Protein 8QFZ (pdb70)

Nearest PDB structures (foldseek):
  8qfz-assembly1_A  TM=1.009E+00  e=1.715E-20  Homo sapiens
  5j12-assembly1_A  TM=9.591E-01  e=1.728E-16  Homo sapiens
  5j11-assembly1_A  TM=9.526E-01  e=2.322E-16  Homo sapiens
  5j13-assembly1_A  TM=9.367E-01  e=4.192E-16  Homo sapiens
  4nn6-assembly1_A  TM=8.989E-01  e=1.565E-06  Mus musculus

Foldseek 3Di:
DDFQPQFPLVQLLVLCVVPLVVQLVVVLVPPDLVVEDDADEADEQRRLVVVLCCLQAPQDPACGHNCPRPSNVSNLVSCVVGRPPSVVVPPPNHRCVSVSSSNNSNSSCVNNDDD/DDDDPPHDPPVD

B-factor: mean 25.09, std 9.14, range [13.43, 71.86]

GO terms:
  GO:0005125 cytokine activity (F, IDA)
  GO:0005576 extracellular region (C, IDA)
  GO:0019221 cytokine-mediated signaling pathway (P, IDA)
  GO:0005576 extracellular region (C, TAS)
  GO:0007259 cell surface receptor signaling pathway via JAK-STAT (P, IDA)
  GO:0001961 positive regulation of cytokine-mediated signaling pathway (P, IDA)
  GO:0038111 interleukin-7-mediated signaling pathway (P, IDA)
  GO:0043066 negative regulation of apoptotic process (P, IDA)
  GO:1904894 positive regulation of receptor signaling pathway via STAT (P, IDA)
  GO:0032722 positive regulation of chemokine production (P, IDA)
  GO:0008284 positive regulation of cell population proliferation (P, IDA)
  GO:0005125 cytokine activity (F, IMP)
  GO:0005139 interleukin-7 receptor binding (F, IMP)
  GO:0005576 extracellular region (C, IMP)
  GO:0032733 positive regulation of interleukin-10 production (P, IMP)
  GO:0032736 positive regulation of interleukin-13 production (P, IMP)
  GO:0032754 positive regulation of interleukin-5 production (P, IMP)
  GO:0032755 positive regulation of interleukin-6 production (P, IMP)
  GO:0033005 positive regulation of mast cell activation (P, IMP)
  GO:0050729 positive regulation of inflammatory response (P, IMP)

Solvent-accessible surface area: 7390 Å² total; per-residue (Å²): 158,45,82,4,77,110,11,62,29,102,106,0,49,51,5,14,109,87,15,0,24,117,25,0,111,101,52,9,90,70,50,154,70,115,67,41,149,103,108,48,95,15,80,72,60,31,64,0,0,63,45,0,32,40,22,2,32,72,102,59,104,7,1,49,69,4,26,158,66,83,4,0,34,10,1,26,5,1,0,29,89,52,1,86,33,1,34,119,67,46,122,186,109,107,121,90,8,65,34,12,0,11,22,0,29,24,1,2,157,55,3,18,136,107,178,163,128,108,17,138,54,20,76,133,42,59,141

Structure (mmCIF, N/CA/C/O backbone):
data_8QFZ
#
_entry.id   8QFZ
#
_cell.length_a   45.920
_cell.length_b   52.349
_cell.length_c   65.829
_cell.angle_alpha   90.00
_cell.angle_beta   90.00
_cell.angle_gamma   90.00
#
_symmetry.space_group_name_H-M   'P 21 21 21'
#
loop_
_entity.id
_entity.type
_entity.pdbx_description
1 polymer 'Thymic stromal lymphopoietin'
2 polymer CYS-HIS-TRP-LEU-GLU-ASN-CYS-TRP-ARG-GLY-PHE-CYS
3 non-polymer 1-[3,5-bis(3-bromanylpropanoyl)-1,3,5-triazinan-1-yl]-3-bromanyl-propan-1-one
4 water water
#
loop_
_atom_site.group_PDB
_atom_site.id
_atom_site.type_symbol
_atom_site.label_atom_id
_atom_site.label_alt_id
_atom_site.label_comp_id
_atom_site.label_asym_id
_atom_site.label_entity_id
_atom_site.label_seq_id
_atom_site.pdbx_PDB_ins_code
_atom_site.Cartn_x
_atom_site.Cartn_y
_atom_site.Cartn_z
_atom_site.occupancy
_atom_site.B_iso_or_equiv
_atom_site.auth_seq_id
_atom_site.auth_comp_id
_atom_site.auth_asym_id
_atom_site.auth_atom_id
_atom_site.pdbx_PDB_model_num
ATOM 1 N N . MET A 1 1 ? -2.569 -2.248 7.916 1.00 65.11 28 MET A N 1
ATOM 2 C CA . MET A 1 1 ? -2.430 -2.830 6.549 1.00 58.07 28 MET A CA 1
ATOM 3 C C . MET A 1 1 ? -3.621 -2.442 5.632 1.00 57.81 28 MET A C 1
ATOM 4 O O . MET A 1 1 ? -3.735 -1.264 5.182 1.00 51.24 28 MET A O 1
ATOM 6 N N . TYR A 1 2 ? -4.540 -3.386 5.394 1.00 40.60 29 TYR A N 1
ATOM 7 C CA . TYR A 1 2 ? -5.478 -3.277 4.266 1.00 32.59 29 TYR A CA 1
ATOM 8 C C . TYR A 1 2 ? -6.367 -2.090 4.383 1.00 35.16 29 TYR A C 1
ATOM 9 O O . TYR A 1 2 ? -7.012 -1.866 5.397 1.00 35.26 29 TYR A O 1
ATOM 18 N N . ASP A 1 3 ? -6.508 -1.529 3.219 1.00 39.16 30 ASP A N 1
ATOM 19 C CA . ASP A 1 3 ? -7.102 -0.347 2.957 1.00 47.11 30 ASP A CA 1
ATOM 20 C C . ASP A 1 3 ? -8.395 -0.733 2.181 1.00 43.00 30 ASP A C 1
ATOM 21 O O . ASP A 1 3 ? -8.408 -1.231 1.028 1.00 48.96 30 ASP A O 1
ATOM 26 N N . PHE A 1 4 ? -9.452 -0.458 2.896 1.00 23.18 31 PHE A N 1
ATOM 27 C CA . PHE A 1 4 ? -10.848 -0.674 2.512 1.00 20.36 31 PHE A CA 1
ATOM 28 C C . PHE A 1 4 ? -11.419 0.385 1.616 1.00 24.17 31 PHE A C 1
ATOM 29 O O . PHE A 1 4 ? -12.611 0.361 1.280 1.00 23.78 31 PHE A O 1
ATOM 37 N N . THR A 1 5 ? -10.581 1.189 0.990 1.00 22.20 32 THR A N 1
ATOM 38 C CA . THR A 1 5 ? -11.110 2.275 0.183 1.00 22.16 32 THR A CA 1
ATOM 39 C C . THR A 1 5 ? -11.634 1.857 -1.150 1.00 22.09 32 THR A C 1
ATOM 40 O O . THR A 1 5 ? -12.395 2.595 -1.759 1.00 24.22 32 THR A O 1
ATOM 44 N N . ASN A 1 6 ? -11.305 0.633 -1.594 1.00 22.12 33 ASN A N 1
ATOM 45 C CA . ASN A 1 6 ? -11.833 0.141 -2.903 1.00 23.50 33 ASN A CA 1
ATOM 46 C C . ASN A 1 6 ? -13.002 -0.843 -2.822 1.00 21.35 33 ASN A C 1
ATO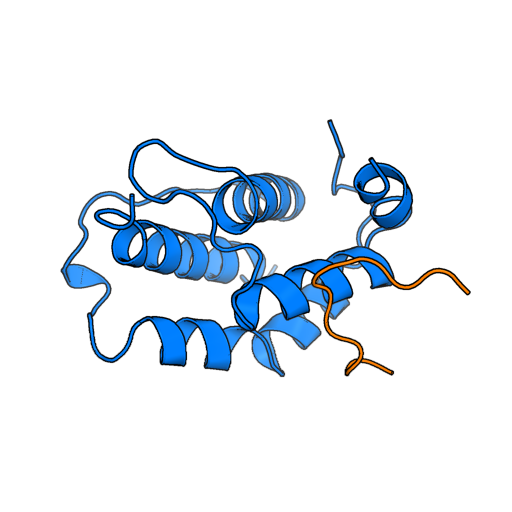M 47 O O . ASN A 1 6 ? -13.366 -1.436 -3.838 1.00 22.89 33 ASN A O 1
ATOM 52 N N . CYS A 1 7 ? -13.593 -1.015 -1.641 1.00 20.74 34 CYS A N 1
ATOM 53 C CA . CYS A 1 7 ? -14.654 -1.970 -1.488 1.00 20.25 34 CYS A CA 1
ATOM 54 C C . CYS A 1 7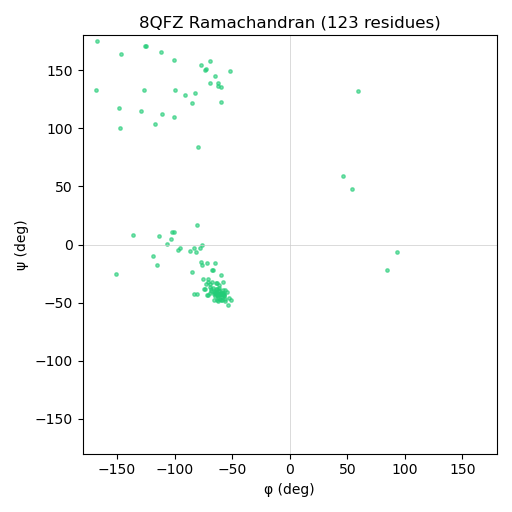 ? -15.975 -1.477 -2.049 1.00 19.29 34 CYS A C 1
ATOM 55 O O . CYS A 1 7 ? -16.201 -0.271 -2.197 1.00 21.35 34 CYS A O 1
ATOM 58 N N . ASP A 1 8 ? -16.814 -2.446 -2.422 1.00 18.88 35 ASP A N 1
ATOM 59 C CA . ASP A 1 8 ? -18.201 -2.235 -2.867 1.00 21.67 35 ASP A CA 1
ATOM 60 C C . ASP A 1 8 ? -19.084 -2.039 -1.61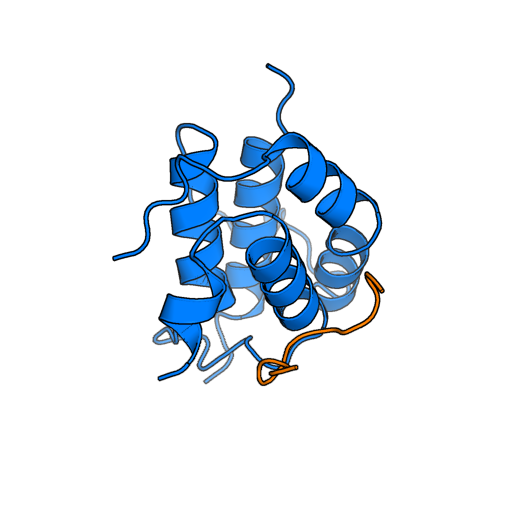1 1.00 19.52 35 ASP A C 1
ATOM 61 O O . ASP A 1 8 ? -19.682 -2.967 -1.073 1.00 18.31 35 ASP A O 1
ATOM 66 N N . PHE A 1 9 ? -19.109 -0.802 -1.118 1.00 19.54 36 PHE A N 1
ATOM 67 C CA . PHE A 1 9 ? -19.730 -0.524 0.179 1.00 20.79 36 PHE A CA 1
ATOM 68 C C . PHE A 1 9 ? -21.249 -0.879 0.177 1.00 19.67 36 PHE A C 1
ATOM 69 O O . PHE A 1 9 ? -21.745 -1.364 1.194 1.00 20.57 36 PHE A O 1
ATOM 77 N N . GLU A 1 10 ? -21.940 -0.602 -0.903 1.00 19.45 37 GLU A N 1
ATOM 78 C CA . GLU A 1 10 ? -23.351 -0.893 -0.969 1.00 21.11 37 GLU A CA 1
ATOM 79 C C . GLU A 1 10 ? -23.682 -2.363 -0.864 1.00 18.83 37 GLU A C 1
ATOM 80 O O . GLU A 1 10 ? -24.665 -2.717 -0.227 1.00 19.22 37 GLU A O 1
ATOM 86 N N . LYS A 1 11 ? -22.852 -3.216 -1.493 1.00 18.25 38 LYS A N 1
ATOM 87 C CA . LYS A 1 11 ? -23.018 -4.653 -1.401 1.00 17.58 38 LYS A CA 1
ATOM 88 C C . LYS A 1 11 ? -22.724 -5.156 -0.042 1.00 16.14 38 LYS A C 1
ATOM 89 O O . LYS A 1 11 ? -23.428 -6.020 0.444 1.00 16.61 38 LYS A O 1
ATOM 95 N N . ILE A 1 12 ? -21.670 -4.603 0.614 1.00 16.88 39 ILE A N 1
ATOM 96 C CA . ILE A 1 12 ? -21.355 -5.017 1.966 1.00 16.12 39 ILE A CA 1
ATOM 97 C C . ILE A 1 12 ? -22.534 -4.614 2.907 1.00 15.15 39 ILE A C 1
ATOM 98 O O . ILE A 1 12 ? -22.912 -5.394 3.768 1.00 16.40 39 ILE A O 1
ATOM 103 N N . LYS A 1 13 ? -23.082 -3.424 2.753 1.00 15.49 40 LYS A N 1
ATOM 104 C CA . LYS A 1 13 ? -24.289 -3.036 3.533 1.00 17.56 40 LYS A CA 1
ATOM 105 C C . LYS A 1 13 ? -25.463 -3.993 3.285 1.00 16.47 40 LYS A C 1
ATOM 106 O O . LYS A 1 13 ? -26.076 -4.436 4.263 1.00 16.91 40 LYS A O 1
ATOM 112 N N . ALA A 1 14 ? -25.745 -4.361 2.044 1.00 18.07 41 ALA A N 1
ATOM 113 C CA . ALA A 1 14 ? -26.793 -5.321 1.743 1.00 16.87 41 ALA A CA 1
ATOM 114 C C . ALA A 1 14 ? -26.490 -6.641 2.398 1.00 17.39 41 ALA A C 1
ATOM 115 O O . ALA A 1 14 ? -27.374 -7.259 2.942 1.00 18.70 41 ALA A O 1
ATOM 117 N N . ALA A 1 15 ? -25.205 -7.107 2.349 1.00 15.54 42 ALA A N 1
ATOM 118 C CA . ALA A 1 15 ? -24.871 -8.359 3.026 1.00 18.05 42 ALA A CA 1
ATOM 119 C C . ALA A 1 15 ? -25.108 -8.265 4.543 1.00 16.78 42 ALA A C 1
ATOM 120 O O . ALA A 1 15 ? -25.661 -9.230 5.166 1.00 18.12 42 ALA A O 1
ATOM 122 N N . TYR A 1 16 ? -24.736 -7.145 5.211 1.00 16.36 43 TYR A N 1
ATOM 123 C CA . TYR A 1 16 ? -24.905 -6.972 6.621 1.00 16.62 43 TYR A CA 1
ATOM 124 C C . TYR A 1 16 ? -26.373 -7.016 7.007 1.00 16.72 43 TYR A C 1
ATOM 125 O O . TYR A 1 16 ? -26.825 -7.813 7.841 1.00 17.21 43 TYR A O 1
ATOM 134 N N . LEU A 1 17 ? -27.164 -6.262 6.270 1.00 15.50 44 LEU A N 1
ATOM 135 C CA . LEU A 1 17 ? -28.587 -6.226 6.621 1.00 16.44 44 LEU A CA 1
ATOM 136 C C . LEU A 1 17 ? -29.296 -7.517 6.290 1.00 19.54 44 LEU A C 1
ATOM 137 O O . LEU A 1 17 ? -30.212 -7.908 7.054 1.00 21.87 44 LEU A O 1
ATOM 142 N N . SER A 1 18 ? -28.838 -8.215 5.267 1.00 19.43 45 SER A N 1
ATOM 143 C CA . SER A 1 18 ? -29.468 -9.476 4.871 1.00 19.52 45 SER A CA 1
ATOM 144 C C . SER A 1 18 ? -29.209 -10.620 5.792 1.00 19.59 45 SER A C 1
ATOM 145 O O . SER A 1 18 ? -30.100 -11.467 5.959 1.00 21.57 45 SER A O 1
ATOM 148 N N . THR A 1 19 ? -28.030 -10.655 6.380 1.00 17.26 46 THR A N 1
ATOM 149 C CA . THR A 1 19 ? -27.621 -11.867 7.057 1.00 18.64 46 THR A CA 1
ATOM 150 C C . THR A 1 19 ? -26.674 -11.709 8.233 1.00 19.25 46 THR A C 1
ATOM 151 O O . THR A 1 19 ? -26.627 -12.622 9.041 1.00 20.64 46 THR A O 1
ATOM 155 N N . ILE A 1 20 ? -25.872 -10.648 8.295 1.00 18.33 47 ILE A N 1
ATOM 156 C CA . ILE A 1 20 ? -24.887 -10.522 9.375 1.00 17.47 47 ILE A CA 1
ATOM 157 C C . ILE A 1 20 ? -25.514 -9.945 10.619 1.00 17.56 47 ILE A C 1
ATOM 158 O O . ILE A 1 20 ? -25.274 -10.435 11.728 1.00 18.47 47 ILE A O 1
ATOM 163 N N . SER A 1 21 ? -26.335 -8.941 10.442 1.00 16.67 48 SER A N 1
ATOM 164 C CA . SER A 1 21 ? -26.999 -8.212 11.530 1.00 16.58 48 SER A CA 1
ATOM 165 C C . SER A 1 21 ? -27.705 -9.110 12.526 1.00 17.86 48 SER A C 1
ATOM 166 O O . SER A 1 21 ? -27.539 -9.038 13.740 1.00 18.84 48 SER A O 1
ATOM 169 N N . LYS A 1 22 ? -28.479 -10.043 11.948 1.00 17.84 49 LYS A N 1
ATOM 170 C CA . LYS A 1 22 ? -29.276 -10.959 12.796 1.00 19.90 49 LYS A CA 1
ATOM 171 C C . LYS A 1 22 ? -28.379 -11.829 13.635 1.00 20.98 49 LYS A C 1
ATOM 172 O O . LYS A 1 22 ? -28.700 -12.109 14.787 1.00 20.04 49 LYS A O 1
ATOM 178 N N . ASP A 1 23 ? -27.198 -12.192 13.112 1.00 19.17 50 ASP A N 1
ATOM 179 C CA . ASP A 1 23 ? -26.238 -12.935 13.899 1.00 19.49 50 ASP A CA 1
ATOM 180 C C . ASP A 1 23 ? -25.553 -12.191 15.014 1.00 18.56 50 ASP A C 1
ATOM 181 O O . ASP A 1 23 ? -25.290 -12.808 16.078 1.00 19.08 50 ASP A O 1
ATOM 186 N N . LEU A 1 24 ? -25.330 -10.883 14.843 1.00 17.27 51 LEU A N 1
ATOM 187 C CA . LEU A 1 24 ? -24.787 -10.101 15.980 1.00 18.55 51 LEU A CA 1
ATOM 188 C C . LEU A 1 24 ? -25.859 -9.999 17.028 1.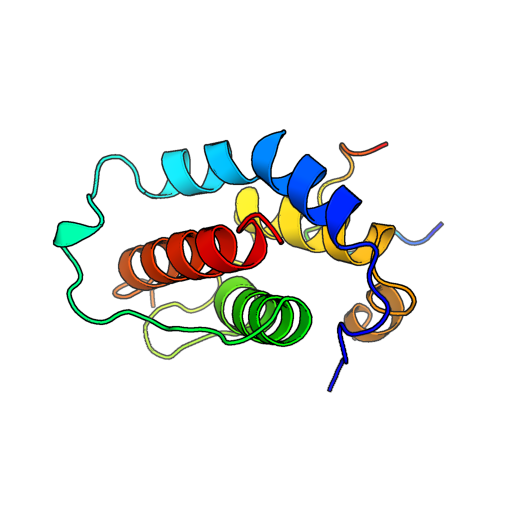00 18.36 51 LEU A C 1
ATOM 189 O O . LEU A 1 24 ? -25.565 -10.114 18.217 1.00 19.20 51 LEU A O 1
ATOM 194 N N . ILE A 1 25 ? -27.100 -9.764 16.620 1.00 18.13 52 ILE A N 1
ATOM 195 C CA . ILE A 1 25 ? -28.210 -9.639 17.557 1.00 18.39 52 ILE A CA 1
ATOM 196 C C . ILE A 1 25 ? -28.333 -10.969 18.326 1.00 20.24 52 ILE A C 1
ATOM 197 O O . ILE A 1 25 ? -28.494 -10.950 19.583 1.00 19.48 52 ILE A O 1
ATOM 202 N N . THR A 1 26 ? -28.295 -12.098 17.602 1.00 19.05 53 THR A N 1
ATOM 203 C CA . THR A 1 26 ? -28.360 -13.412 18.290 1.00 21.38 53 THR A CA 1
ATOM 204 C C . THR A 1 26 ? -27.236 -13.569 19.320 1.00 22.54 53 THR A C 1
ATOM 205 O O . THR A 1 26 ? -27.482 -14.011 20.477 1.00 21.10 53 THR A O 1
ATOM 209 N N . TYR A 1 27 ? -26.013 -13.191 18.942 1.00 18.96 54 TYR A N 1
ATOM 210 C CA . TYR A 1 27 ? -24.864 -13.323 19.817 1.00 17.88 54 TYR A CA 1
ATOM 211 C C . TYR A 1 27 ? -25.110 -12.549 21.111 1.00 19.36 54 TYR A C 1
ATOM 212 O O . TYR A 1 27 ? -24.750 -13.014 22.171 1.00 19.57 54 TYR A O 1
ATOM 221 N N . MET A 1 28 ? -25.680 -11.361 20.992 1.00 19.04 55 MET A N 1
ATOM 222 C CA . MET A 1 28 ? -25.910 -10.485 22.156 1.00 21.25 55 MET A CA 1
ATOM 223 C C . MET A 1 28 ? -26.916 -11.043 23.139 1.00 26.44 55 MET A C 1
ATOM 224 O O . MET A 1 28 ? -26.802 -10.725 24.303 1.00 27.18 55 MET A O 1
ATOM 229 N N . SER A 1 29 ? -27.789 -11.952 22.701 1.00 23.73 56 SER A N 1
ATOM 230 C CA . SER A 1 29 ? -28.508 -12.862 23.646 1.00 32.33 56 SER A CA 1
ATOM 231 C C . SER A 1 29 ? -29.188 -12.056 24.669 1.00 31.58 56 SER A C 1
ATOM 232 O O . SER A 1 29 ? -29.005 -12.334 25.813 1.00 36.24 56 SER A O 1
ATOM 235 N N . GLY A 1 30 ? -29.907 -11.025 24.255 1.00 32.44 57 GLY A N 1
ATOM 236 C CA . GLY A 1 30 ? -30.688 -10.232 25.199 1.00 35.92 57 GLY A CA 1
ATOM 237 C C . GLY A 1 30 ? -29.974 -9.107 25.955 1.00 39.61 57 GLY A C 1
ATOM 238 O O . GLY A 1 30 ? -30.643 -8.188 26.456 1.00 43.15 57 GLY A O 1
ATOM 239 N N . THR A 1 31 ? -28.642 -9.170 26.073 1.00 28.13 58 THR A N 1
ATOM 240 C CA . THR A 1 31 ? -27.859 -8.054 26.678 1.00 26.10 58 THR A CA 1
ATOM 241 C C . THR A 1 31 ? -28.140 -6.839 25.829 1.00 27.84 58 THR A C 1
ATOM 242 O O . THR A 1 31 ? -28.082 -6.858 24.595 1.00 26.29 58 THR A O 1
ATOM 246 N N . LYS A 1 32 ? -28.380 -5.717 26.490 1.00 28.28 59 LYS A N 1
ATOM 247 C CA . LYS A 1 32 ? -28.708 -4.476 25.747 1.00 31.58 59 LYS A CA 1
ATOM 248 C C . LYS A 1 32 ? -27.521 -3.521 25.617 1.00 27.66 59 LYS A C 1
ATOM 249 O O . LYS A 1 32 ? -26.580 -3.601 26.370 1.00 26.08 59 LYS A O 1
ATOM 255 N N . SER A 1 33 ? -27.581 -2.639 24.658 1.00 27.35 60 SER A N 1
ATOM 256 C CA . SER A 1 33 ? -26.468 -1.739 24.358 1.00 27.97 60 SER A CA 1
ATOM 257 C C . SER A 1 33 ? -26.231 -0.735 25.492 1.00 27.44 60 SER A C 1
ATOM 258 O O . SER A 1 33 ? -25.108 -0.252 25.675 1.00 26.66 60 SER A O 1
ATOM 261 N N . THR A 1 34 ? -27.263 -0.507 26.298 1.00 28.25 61 THR A N 1
ATOM 262 C CA . THR A 1 34 ? -27.100 0.352 27.445 1.00 26.08 61 THR A CA 1
ATOM 263 C C . THR A 1 34 ? -26.375 -0.268 28.616 1.00 31.15 61 THR A C 1
ATOM 264 O O . THR A 1 34 ? -26.191 0.406 29.633 1.00 30.66 61 THR A O 1
ATOM 268 N N . GLU A 1 35 ? -25.958 -1.517 28.526 1.00 25.77 62 GLU A N 1
ATOM 269 C CA . GLU A 1 35 ? -25.033 -2.057 29.489 1.00 27.87 62 GLU A CA 1
ATOM 270 C C . GLU A 1 35 ? -23.668 -1.472 29.302 1.00 28.18 62 GLU A C 1
ATOM 271 O O . GLU A 1 35 ? -22.833 -1.667 30.167 1.00 29.72 62 GLU A O 1
ATOM 273 N N . PHE A 1 36 ? -23.374 -0.832 28.158 1.00 26.43 63 PHE A N 1
ATOM 274 C CA . PHE A 1 36 ? -21.983 -0.443 27.871 1.00 23.52 63 PHE A CA 1
ATOM 275 C C . PHE A 1 36 ? -21.910 1.022 27.481 1.00 26.86 63 PHE A C 1
ATOM 276 O O . PHE A 1 36 ? -22.374 1.405 26.399 1.00 28.54 63 PHE A O 1
ATOM 284 N N . ASN A 1 37 ? -21.251 1.806 28.322 1.00 24.97 64 ASN A N 1
ATOM 285 C CA . ASN A 1 37 ? -21.264 3.246 28.093 1.00 22.98 64 ASN A CA 1
ATOM 286 C C . ASN A 1 37 ? -20.197 3.703 27.103 1.00 26.52 64 ASN A C 1
ATOM 287 O O . ASN A 1 37 ? -20.341 4.757 26.480 1.00 24.94 64 ASN A O 1
ATOM 292 N N . ASN A 1 38 ? -19.132 2.920 26.944 1.00 25.18 65 ASN A N 1
ATOM 293 C CA . ASN A 1 38 ? -18.015 3.299 26.124 1.00 28.92 65 ASN A CA 1
ATOM 294 C C . ASN A 1 38 ? -18.317 2.768 24.732 1.00 29.99 65 ASN A C 1
ATOM 295 O O . ASN A 1 38 ? -18.602 1.568 24.559 1.00 43.40 65 ASN A O 1
ATOM 300 N N . THR A 1 39 ? -18.212 3.626 23.758 1.00 35.46 66 THR A N 1
ATOM 301 C CA . THR A 1 39 ? -18.496 3.238 22.377 1.00 39.39 66 THR A CA 1
ATOM 302 C C . THR A 1 39 ? -17.278 3.599 21.513 1.00 36.63 66 THR A C 1
ATOM 303 O O . THR A 1 39 ? -16.288 4.189 21.965 1.00 33.66 66 THR A O 1
ATOM 307 N N . VAL A 1 40 ? -17.301 3.141 20.284 1.00 33.36 67 VAL A N 1
ATOM 308 C CA . VAL A 1 40 ? -16.145 3.313 19.377 1.00 33.00 67 VAL A CA 1
ATOM 309 C C . VAL A 1 40 ? -16.775 3.965 18.177 1.00 34.82 67 VAL A C 1
ATOM 310 O O . VAL A 1 40 ? -17.761 3.473 17.659 1.00 38.16 67 VAL A O 1
ATOM 314 N N . SER A 1 41 ? -16.163 5.015 17.689 1.00 29.19 68 SER A N 1
ATOM 315 C CA . SER A 1 41 ? -16.825 5.779 16.674 1.00 32.16 68 SER A CA 1
ATOM 316 C C . SER A 1 41 ? -15.999 5.557 15.408 1.00 27.37 68 SER A C 1
ATOM 317 O O . SER A 1 41 ? -14.878 4.997 15.425 1.00 28.36 68 SER A O 1
ATOM 320 N N . CYS A 1 42 ? -16.572 5.925 14.278 1.00 26.25 69 CYS A N 1
ATOM 321 C CA . CYS A 1 42 ? -15.866 5.960 13.041 1.00 23.79 69 CYS A CA 1
ATOM 322 C C . CYS A 1 42 ? -16.385 7.110 12.145 1.00 21.95 69 CYS A C 1
ATOM 323 O O . CYS A 1 42 ? -17.482 7.609 12.344 1.00 24.63 69 CYS A O 1
ATOM 326 N N . SER A 1 43 ? -15.597 7.430 11.140 1.00 26.14 70 SER A N 1
ATOM 327 C CA . SER A 1 43 ? -15.691 8.687 10.416 1.00 26.01 70 SER A CA 1
ATOM 328 C C . SER A 1 43 ? -16.080 8.637 8.985 1.00 26.65 70 SER A C 1
ATOM 329 O O . SER A 1 43 ? -16.478 9.666 8.458 1.00 25.78 70 SER A O 1
ATOM 332 N N . ASN A 1 44 ? -15.994 7.499 8.309 1.00 21.44 71 ASN A N 1
ATOM 333 C CA . ASN A 1 44 ? -16.392 7.372 6.936 1.00 20.45 71 ASN A CA 1
ATOM 334 C C . ASN A 1 44 ? -16.434 5.830 6.669 1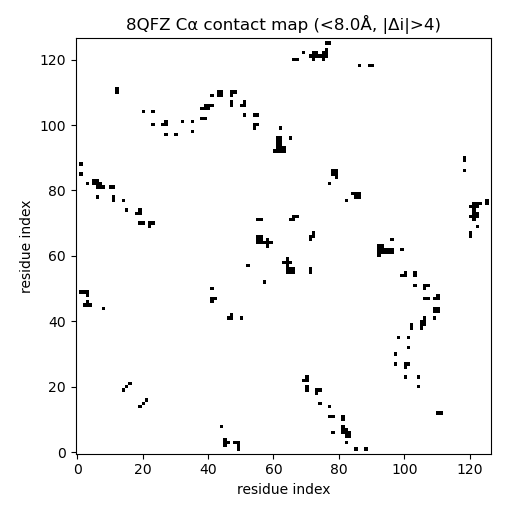.00 19.59 71 ASN A C 1
ATOM 335 O O . ASN A 1 44 ? -16.034 5.051 7.570 1.00 21.61 71 ASN A O 1
ATOM 340 N N . ARG A 1 45 ? -16.870 5.433 5.505 1.00 20.99 72 ARG A N 1
ATOM 341 C CA . ARG A 1 45 ? -17.102 3.985 5.251 1.00 19.34 72 ARG A CA 1
ATOM 342 C C . ARG A 1 45 ? -15.824 3.185 5.335 1.00 18.84 72 ARG A C 1
ATOM 343 O O . ARG A 1 45 ? -15.803 2.169 6.067 1.00 18.82 72 ARG A O 1
ATOM 351 N N . PRO A 1 46 ? -14.727 3.600 4.708 1.00 19.73 73 PRO A N 1
ATOM 352 C CA . PRO A 1 46 ? -13.532 2.764 4.890 1.00 20.68 73 PRO A CA 1
ATOM 353 C C . PRO A 1 46 ? -12.945 2.743 6.245 1.00 20.78 73 PRO A C 1
ATOM 354 O O . PRO A 1 46 ? -12.444 1.716 6.662 1.00 20.42 73 PRO A O 1
ATOM 358 N N . HIS A 1 47 ? -13.035 3.858 6.992 1.00 19.52 74 HIS A N 1
ATOM 359 C CA . HIS A 1 47 ? -12.566 3.872 8.331 1.00 20.83 74 HIS A CA 1
ATOM 360 C C . HIS A 1 47 ? -13.412 2.932 9.191 1.00 19.05 74 HIS A C 1
ATOM 361 O O . HIS A 1 47 ? -12.915 2.172 10.031 1.00 19.27 74 HIS A O 1
ATOM 368 N N . CYS A 1 48 ? -14.720 2.965 8.986 1.00 18.42 75 CYS A N 1
ATOM 369 C CA . CYS A 1 48 ? -15.606 2.003 9.680 1.00 18.54 75 CYS A CA 1
ATOM 370 C C . CYS A 1 48 ? -15.205 0.539 9.410 1.00 17.07 75 CYS A C 1
ATOM 371 O O . CYS A 1 48 ? -15.128 -0.237 10.349 1.00 17.97 75 CYS A O 1
ATOM 374 N N . LEU A 1 49 ? -14.961 0.183 8.156 1.00 17.36 76 LEU A N 1
ATOM 375 C CA . LEU A 1 49 ? -14.477 -1.167 7.861 1.00 16.10 76 LEU A CA 1
ATOM 376 C C . LEU A 1 49 ? -13.182 -1.499 8.522 1.00 16.46 76 LEU A C 1
ATOM 377 O O . LEU A 1 49 ? -13.020 -2.592 8.992 1.00 17.15 76 LEU A O 1
ATOM 382 N N . THR A 1 50 ? -12.198 -0.569 8.555 1.00 17.23 77 THR A N 1
ATOM 383 C CA . THR A 1 50 ? -11.000 -0.780 9.275 1.00 18.22 77 THR A CA 1
ATOM 384 C C . THR A 1 50 ? -11.230 -1.166 10.740 1.00 18.07 77 THR A C 1
ATOM 385 O O . THR A 1 50 ? -10.629 -2.128 11.253 1.00 20.88 77 THR A O 1
ATOM 389 N N . GLU A 1 51 ? -12.127 -0.448 11.400 1.00 18.64 78 GLU A N 1
ATOM 390 C CA . GLU A 1 51 ? -12.423 -0.716 12.802 1.00 17.76 78 GLU A CA 1
ATOM 391 C C . GLU A 1 51 ? -13.243 -1.998 12.984 1.00 16.92 78 GLU A C 1
ATOM 392 O O . GLU A 1 51 ? -13.031 -2.731 13.968 1.00 19.41 78 GLU A O 1
ATOM 398 N N . ILE A 1 52 ? -14.199 -2.235 12.057 1.00 16.39 79 ILE A N 1
ATOM 399 C CA . ILE A 1 52 ? -14.916 -3.513 12.005 1.00 17.05 79 ILE A CA 1
ATOM 400 C C . ILE A 1 52 ? -13.977 -4.702 11.859 1.00 16.46 79 ILE A C 1
ATOM 401 O O . ILE A 1 52 ? -14.052 -5.718 12.620 1.00 18.12 79 ILE A O 1
ATOM 406 N N . GLN A 1 53 ? -13.027 -4.626 10.914 1.00 17.74 80 GLN A N 1
ATOM 407 C CA . GLN A 1 53 ? -11.990 -5.638 10.783 1.00 18.35 80 GLN A CA 1
ATOM 408 C C . GLN A 1 53 ? -11.229 -5.896 12.068 1.00 21.43 80 GLN A C 1
ATOM 409 O O . GLN A 1 53 ? -11.040 -7.023 12.482 1.00 20.27 80 GLN A O 1
ATOM 415 N N . SER A 1 54 ? -10.727 -4.802 12.652 1.00 19.29 81 SER A N 1
ATOM 416 C CA . SER A 1 54 ? -9.978 -4.930 13.886 1.00 22.70 81 SER A CA 1
ATOM 417 C C . SER A 1 54 ? -10.800 -5.569 15.045 1.00 23.86 81 SER A C 1
ATOM 418 O O . SER A 1 54 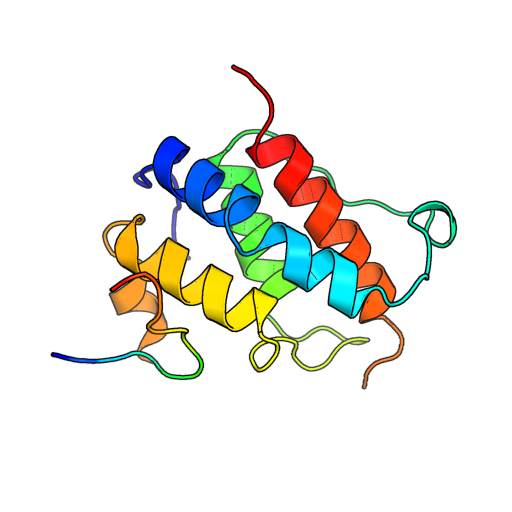? -10.320 -6.536 15.663 1.00 24.23 81 SER A O 1
ATOM 421 N N . LEU A 1 55 ? -12.032 -5.141 15.314 1.00 22.44 82 LEU A N 1
ATOM 422 C CA . LEU A 1 55 ? -12.846 -5.671 16.453 1.00 25.17 82 LEU A CA 1
ATOM 423 C C . LEU A 1 55 ? -13.407 -7.050 16.191 1.00 24.66 82 LEU A C 1
ATOM 424 O O . LEU A 1 55 ? -13.645 -7.848 17.106 1.00 25.07 82 LEU A O 1
ATOM 429 N N . THR A 1 56 ? -13.667 -7.362 14.912 1.00 19.59 83 THR A N 1
ATOM 430 C CA . THR A 1 56 ? -14.159 -8.699 14.589 1.00 20.04 83 THR A CA 1
ATOM 431 C C . THR A 1 56 ? -13.047 -9.777 14.737 1.00 24.03 83 THR A C 1
ATOM 432 O O . THR A 1 56 ? -13.344 -10.883 15.207 1.00 23.82 83 THR A O 1
ATOM 436 N N . PHE A 1 57 ? -11.851 -9.475 14.257 1.00 20.74 84 PHE A N 1
ATOM 437 C CA . PHE A 1 57 ? -10.853 -10.527 13.939 1.00 21.92 84 PHE A CA 1
ATOM 438 C C . PHE A 1 57 ? -9.570 -10.431 14.732 1.00 25.06 84 PHE A C 1
ATOM 439 O O . PHE A 1 57 ? -8.844 -11.411 14.742 1.00 32.03 84 PHE A O 1
ATOM 447 N N . ASN A 1 58 ? -9.337 -9.368 15.470 1.00 24.83 85 ASN A N 1
ATOM 448 C CA . ASN A 1 58 ? -8.069 -9.236 16.220 1.00 27.07 85 ASN A CA 1
ATOM 449 C C . ASN A 1 58 ? -8.297 -9.616 17.674 1.00 30.43 85 ASN A C 1
ATOM 450 O O . ASN A 1 58 ? -9.187 -9.103 18.317 1.00 31.71 85 ASN A O 1
ATOM 455 N N . PRO A 1 59 ? -7.412 -10.453 18.251 1.00 30.36 86 PRO A N 1
ATOM 456 C CA . PRO A 1 59 ? -7.564 -10.719 19.632 1.00 32.23 86 PRO A CA 1
ATOM 457 C C . PRO A 1 59 ? -7.340 -9.476 20.516 1.00 29.77 86 PRO A C 1
ATOM 458 O O . PRO A 1 59 ? -6.597 -8.520 20.135 1.00 32.13 86 PRO A O 1
ATOM 462 N N . THR A 1 60 ? -8.107 -9.420 21.602 1.00 29.64 87 THR A N 1
ATOM 463 C CA . THR A 1 60 ? -7.967 -8.324 22.576 1.00 32.81 87 THR A CA 1
ATOM 464 C C . THR A 1 60 ? -7.730 -8.952 23.926 1.00 34.69 87 THR A C 1
ATOM 465 O O . THR A 1 60 ? -7.854 -10.186 24.142 1.00 28.57 87 THR A O 1
ATOM 469 N N . ALA A 1 61 ? -7.387 -8.072 24.877 1.00 39.20 88 ALA A N 1
ATOM 470 C CA . ALA A 1 61 ? -7.088 -8.503 26.238 1.00 40.23 88 ALA A CA 1
ATOM 471 C C . ALA A 1 61 ? -8.284 -9.231 26.864 1.00 37.22 88 ALA A C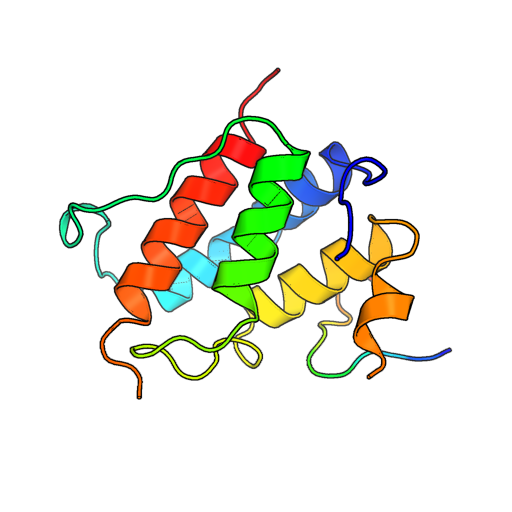 1
ATOM 472 O O . ALA A 1 61 ? -8.139 -10.288 27.510 1.00 39.08 88 ALA A O 1
ATOM 474 N N . GLY A 1 62 ? -9.473 -8.688 26.631 1.00 31.47 89 GLY A N 1
ATOM 475 C CA . GLY A 1 62 ? -10.705 -9.253 27.181 1.00 28.43 89 GLY A CA 1
ATOM 476 C C . GLY A 1 62 ? -11.567 -10.183 26.311 1.00 26.80 89 GLY A C 1
ATOM 477 O O . GLY A 1 62 ? -12.577 -10.675 26.759 1.00 29.28 89 GLY A O 1
ATOM 478 N N . CYS A 1 63 ? -11.179 -10.340 25.057 1.00 27.30 90 CYS A N 1
ATOM 479 C CA . CYS A 1 63 ? -11.904 -11.208 24.110 1.00 29.54 90 CYS A CA 1
ATOM 480 C C . CYS A 1 63 ? -10.953 -11.836 23.121 1.00 26.31 90 CYS A C 1
ATOM 481 O O . CYS A 1 63 ? -10.484 -11.211 22.174 1.00 28.94 90 CYS A O 1
ATOM 484 N N . ALA A 1 64 ? -10.609 -13.083 23.378 1.00 28.32 91 ALA A N 1
ATOM 485 C CA . ALA A 1 64 ? -9.479 -13.733 22.730 1.00 33.58 91 ALA A CA 1
ATOM 486 C C . ALA A 1 64 ? -9.669 -13.859 21.223 1.00 37.82 91 ALA A C 1
ATOM 487 O O . ALA A 1 64 ? -8.750 -13.573 20.419 1.00 39.65 91 ALA A O 1
ATOM 489 N N . SER A 1 65 ? -10.862 -14.246 20.821 1.00 35.24 92 SER A N 1
ATOM 490 C CA . SER A 1 65 ? -11.112 -14.311 19.369 1.00 35.74 92 SER A CA 1
ATOM 491 C C . SER A 1 65 ? -12.588 -14.487 19.127 1.00 28.64 92 SER A C 1
ATOM 492 O O . SER A 1 65 ? -13.204 -15.331 19.747 1.00 33.42 92 SER A O 1
ATOM 495 N N . LEU A 1 66 ? -13.128 -13.707 18.213 1.00 25.13 93 LEU A N 1
ATOM 496 C CA . LEU A 1 66 ? -14.496 -13.931 17.746 1.00 20.63 93 LEU A CA 1
ATOM 497 C C . LEU A 1 66 ? -14.505 -14.601 16.359 1.00 21.40 93 LEU A C 1
ATOM 498 O O . LEU A 1 66 ? -15.618 -14.716 15.775 1.00 19.84 93 LEU A O 1
ATOM 503 N N . ALA A 1 67 ? -13.334 -14.965 15.845 1.00 23.43 94 ALA A N 1
ATOM 504 C CA . ALA A 1 67 ? -13.226 -15.388 14.433 1.00 26.40 94 ALA A CA 1
ATOM 505 C C . ALA A 1 67 ? -14.064 -16.588 14.072 1.00 25.25 94 ALA A C 1
ATOM 506 O O . ALA A 1 67 ? -14.465 -16.708 12.927 1.00 24.31 94 ALA A O 1
ATOM 508 N N . LYS A 1 68 ? -14.375 -17.460 15.020 1.00 22.64 95 LYS A N 1
ATOM 509 C CA . LYS A 1 68 ? -15.214 -18.607 14.786 1.00 22.74 95 LYS A CA 1
ATOM 510 C C . LYS A 1 68 ? -16.723 -18.384 14.926 1.00 21.62 95 LYS A C 1
ATOM 511 O O . LYS A 1 68 ? -17.570 -19.260 14.675 1.00 24.71 95 LYS A O 1
ATOM 517 N N . GLU A 1 69 ? -17.139 -17.206 15.357 1.00 18.95 96 GLU A N 1
ATOM 518 C CA . GLU A 1 69 ? -18.529 -16.928 15.452 1.00 18.85 96 GLU A CA 1
ATOM 519 C C . GLU A 1 69 ? -19.167 -16.735 14.063 1.00 17.76 96 GLU A C 1
ATOM 520 O O . GLU A 1 69 ? -18.531 -16.169 13.131 1.00 17.03 96 GLU A O 1
ATOM 526 N N . MET A 1 70 ? -20.438 -17.064 13.959 1.00 18.14 97 MET A N 1
ATOM 527 C CA . MET A 1 70 ? -21.118 -16.962 12.652 1.00 20.33 97 MET A CA 1
ATOM 528 C C . MET A 1 70 ? -21.075 -15.551 12.095 1.00 18.09 97 MET A C 1
ATOM 529 O O . MET A 1 70 ? -20.768 -15.373 10.869 1.00 16.94 97 MET A O 1
ATOM 534 N N . PHE A 1 71 ? -21.314 -14.541 12.926 1.00 17.64 98 PHE A N 1
ATOM 535 C CA . PHE A 1 71 ? -21.309 -13.201 12.359 1.00 17.95 98 PHE A CA 1
ATOM 536 C C . PHE A 1 71 ? -19.914 -12.847 11.762 1.00 18.00 98 PHE A C 1
ATOM 537 O O . PHE A 1 71 ? -19.838 -12.113 10.756 1.00 16.81 98 PHE A O 1
ATOM 545 N N . ALA A 1 72 ? -18.882 -13.328 12.385 1.00 17.33 99 ALA A N 1
ATOM 546 C CA . ALA A 1 72 ? -17.526 -13.086 11.946 1.00 16.19 99 ALA A CA 1
ATOM 547 C C . ALA A 1 72 ? -17.225 -13.826 10.696 1.00 15.38 99 ALA A C 1
ATOM 548 O O . ALA A 1 72 ? -16.577 -13.291 9.777 1.00 16.23 99 ALA A O 1
ATOM 550 N N . MET A 1 73 ? -17.655 -15.086 10.632 1.00 15.69 100 MET A N 1
ATOM 551 C CA . MET A 1 73 ? -17.437 -15.846 9.405 1.00 14.95 100 MET A CA 1
ATOM 552 C C . MET A 1 73 ? -18.140 -15.216 8.189 1.00 13.69 100 MET A C 1
ATOM 553 O O . MET A 1 73 ? -17.663 -15.286 7.019 1.00 14.93 100 MET A O 1
ATOM 558 N N . LYS A 1 74 ? -19.343 -14.727 8.423 1.00 13.43 101 LYS A N 1
ATOM 559 C CA . LYS A 1 74 ? -20.065 -14.019 7.383 1.00 15.23 101 LYS A CA 1
ATOM 560 C C . LYS A 1 74 ? -19.453 -12.674 7.001 1.00 15.55 101 LYS A C 1
ATOM 561 O O . LYS A 1 74 ? -19.444 -12.301 5.800 1.00 15.14 101 LYS A O 1
ATOM 567 N N . THR A 1 75 ? -18.929 -11.924 8.011 1.00 14.74 102 THR A N 1
ATOM 568 C CA . THR A 1 75 ? -18.200 -10.705 7.723 1.00 15.96 102 THR A CA 1
ATOM 569 C C . THR A 1 75 ? -17.002 -10.990 6.827 1.00 14.99 102 THR A C 1
ATOM 570 O O . THR A 1 75 ? -16.724 -10.317 5.850 1.00 14.31 102 THR A O 1
ATOM 574 N N . LYS A 1 76 ? -16.245 -12.011 7.197 1.00 13.97 103 LYS A N 1
ATOM 575 C CA . LYS A 1 76 ? -15.058 -12.368 6.408 1.00 14.37 103 LYS A CA 1
ATOM 576 C C . LYS A 1 76 ? -15.382 -12.662 4.955 1.00 14.34 103 LYS A C 1
ATOM 577 O O . LYS A 1 76 ? -14.693 -12.205 4.046 1.00 14.72 103 LYS A O 1
ATOM 583 N N . ALA A 1 77 ? -16.479 -13.400 4.723 1.00 14.00 104 ALA A N 1
ATOM 584 C CA . ALA A 1 77 ? -16.926 -13.778 3.395 1.00 13.95 104 ALA A CA 1
ATOM 585 C C . ALA A 1 77 ? -17.314 -12.507 2.648 1.00 14.66 104 ALA A C 1
ATOM 586 O O . ALA A 1 77 ? -16.945 -12.368 1.480 1.00 16.44 104 ALA A O 1
ATOM 588 N N . ALA A 1 78 ? -18.039 -11.607 3.283 1.00 14.47 105 ALA A N 1
ATOM 589 C CA . ALA A 1 78 ? -18.481 -10.377 2.610 1.00 14.82 105 ALA A CA 1
ATOM 590 C C . ALA A 1 78 ? -17.296 -9.528 2.170 1.00 14.24 105 ALA A C 1
ATOM 591 O O . ALA A 1 78 ? -17.276 -9.022 1.072 1.00 15.67 105 ALA A O 1
ATOM 593 N N . LEU A 1 79 ? -16.330 -9.398 3.046 1.00 13.58 106 LEU A N 1
ATOM 594 C CA . LEU A 1 79 ? -15.090 -8.661 2.707 1.00 15.91 106 LEU A CA 1
ATOM 595 C C . LEU A 1 79 ? -14.297 -9.372 1.584 1.00 14.61 106 LEU A C 1
ATOM 596 O O . LEU A 1 79 ? -13.809 -8.719 0.650 1.00 15.54 106 LEU A O 1
ATOM 601 N N . ALA A 1 80 ? -14.238 -10.705 1.634 1.00 15.08 107 ALA A N 1
ATOM 602 C CA . ALA A 1 80 ? -13.586 -11.454 0.604 1.00 13.69 107 ALA A CA 1
ATOM 603 C C . ALA A 1 80 ? -14.218 -11.264 -0.771 1.00 16.85 107 ALA A C 1
ATOM 604 O O . ALA A 1 80 ? -13.544 -11.254 -1.819 1.00 17.24 107 ALA A O 1
ATOM 606 N N . ILE A 1 81 ? -15.536 -11.153 -0.801 1.00 15.27 108 ILE A N 1
ATOM 607 C CA . ILE A 1 81 ? -16.220 -11.031 -2.074 1.00 15.46 108 ILE A CA 1
ATOM 608 C C . ILE A 1 81 ? -16.183 -9.593 -2.620 1.00 14.56 108 ILE A C 1
ATOM 609 O O . ILE A 1 81 ? -15.848 -9.334 -3.824 1.00 17.49 108 ILE A O 1
ATOM 614 N N . TRP A 1 82 ? -16.397 -8.631 -1.752 1.00 14.83 109 TRP A N 1
ATOM 615 C CA . TRP A 1 82 ? -16.638 -7.263 -2.166 1.00 16.13 109 TRP A CA 1
ATOM 616 C C . TRP A 1 82 ? -15.534 -6.300 -1.940 1.00 17.17 109 TRP A C 1
ATOM 617 O O . TRP A 1 82 ? -15.670 -5.122 -2.305 1.00 18.68 109 TRP A O 1
ATOM 628 N N . CYS A 1 83 ? -14.405 -6.729 -1.395 1.00 17.86 110 CYS A N 1
ATOM 629 C CA . CYS A 1 83 ? -13.192 -5.839 -1.216 1.00 16.61 110 CYS A CA 1
ATOM 630 C C . CYS A 1 83 ? -12.033 -6.380 -2.042 1.00 18.48 110 CYS A C 1
ATOM 631 O O . CYS A 1 83 ? -11.457 -7.395 -1.699 1.00 17.78 110 CYS A O 1
ATOM 634 N N . PRO A 1 84 ? -11.726 -5.775 -3.171 1.00 18.22 111 PRO A N 1
ATOM 635 C CA . PRO A 1 84 ? -10.675 -6.285 -4.007 1.00 20.87 111 PRO A CA 1
ATOM 636 C C . PRO A 1 84 ? -9.327 -6.334 -3.334 1.00 19.09 111 PRO A C 1
ATOM 637 O O . PRO A 1 84 ? -8.880 -5.375 -2.697 1.00 20.33 111 PRO A O 1
ATOM 641 N N . GLY A 1 85 ? -8.777 -7.499 -3.300 1.00 19.00 112 GLY A N 1
ATOM 642 C CA . GLY A 1 85 ? -7.512 -7.683 -2.644 1.00 19.90 112 GLY A CA 1
ATOM 643 C C . GLY A 1 85 ? -7.557 -8.110 -1.169 1.00 16.97 112 GLY A C 1
ATOM 644 O O . GLY A 1 85 ? -6.525 -8.415 -0.585 1.00 18.52 112 GLY A O 1
ATOM 645 N N . TYR A 1 86 ? -8.747 -8.154 -0.567 1.00 15.20 113 TYR A N 1
ATOM 646 C CA . TYR A 1 86 ? -8.855 -8.507 0.822 1.00 16.32 113 TYR A CA 1
ATOM 647 C C . TYR A 1 86 ? -8.445 -9.955 1.045 1.00 16.83 113 TYR A C 1
ATOM 648 O O . TYR A 1 86 ? -7.636 -10.242 1.970 1.00 17.97 113 TYR A O 1
ATOM 657 N N . SER A 1 87 ? -8.941 -10.869 0.242 1.00 15.12 114 SER A N 1
ATOM 658 C CA . SER A 1 87 ? -8.661 -12.284 0.481 1.00 17.54 114 SER A CA 1
ATOM 659 C C . SER A 1 87 ? -7.162 -12.640 0.493 1.00 17.24 114 SER A C 1
ATOM 660 O O . SER A 1 87 ? -6.751 -13.368 1.340 1.00 19.43 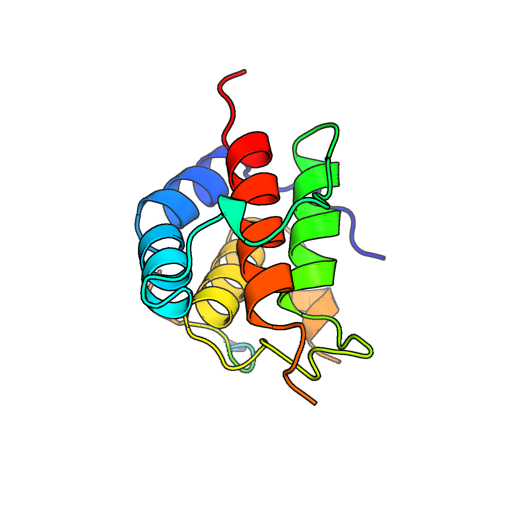114 SER A O 1
ATOM 663 N N . GLU A 1 88 ? -6.417 -11.897 -0.324 1.00 17.08 115 GLU A N 1
ATOM 664 C CA . GLU A 1 88 ? -4.940 -12.127 -0.380 1.00 18.99 115 GLU A CA 1
ATOM 665 C C . GLU A 1 88 ? -4.292 -11.830 0.925 1.00 21.84 115 GLU A C 1
ATOM 666 O O . GLU A 1 88 ? -3.265 -12.389 1.247 1.00 23.11 115 GLU A O 1
ATOM 672 N N . THR A 1 89 ? -4.799 -10.873 1.655 1.00 18.37 116 THR A N 1
ATOM 673 C CA . THR A 1 89 ? -4.219 -10.442 2.918 1.00 20.06 116 THR A CA 1
ATOM 674 C C . THR A 1 89 ? -4.539 -11.443 4.043 1.00 22.67 116 THR A C 1
ATOM 675 O O . THR A 1 89 ? -3.909 -11.384 5.103 1.00 22.65 116 THR A O 1
ATOM 679 N N . GLN A 1 90 ? -5.518 -12.305 3.867 1.00 22.80 117 GLN A N 1
ATOM 680 C CA . GLN A 1 90 ? -5.927 -13.288 4.891 1.00 22.72 117 GLN A CA 1
ATOM 681 C C . GLN A 1 90 ? -5.337 -14.610 4.765 1.00 27.33 117 GLN A C 1
ATOM 682 O O . GLN A 1 90 ? -5.589 -15.441 5.636 1.00 33.94 117 GLN A O 1
ATOM 688 N N . ILE A 1 91 ? -4.519 -14.899 3.730 1.00 23.75 118 ILE A N 1
ATOM 689 C CA . ILE A 1 91 ? -3.954 -16.229 3.601 1.00 24.02 118 ILE A CA 1
ATOM 690 C C . ILE A 1 91 ? -2.985 -16.615 4.672 1.00 34.72 118 ILE A C 1
ATOM 691 O O . ILE A 1 91 ? -2.964 -17.769 5.089 1.00 38.43 118 ILE A O 1
ATOM 696 N N . ASN A 1 92 ? -2.186 -15.682 5.103 1.00 33.33 119 ASN A N 1
ATOM 697 C CA . ASN A 1 92 ? -1.293 -15.984 6.252 1.00 47.29 119 ASN A CA 1
ATOM 698 C C . ASN A 1 92 ? -1.909 -15.803 7.648 1.00 49.60 119 ASN A C 1
ATOM 699 O O . ASN A 1 92 ? -2.969 -15.188 7.789 1.00 57.12 119 ASN A O 1
ATOM 704 N N . THR A 1 106 ? -9.804 -15.899 27.288 1.00 54.60 133 THR A N 1
ATOM 705 C CA . THR A 1 106 ? -10.487 -14.733 27.914 1.00 56.53 133 THR A CA 1
ATOM 706 C C . THR A 1 106 ? -11.750 -14.270 27.125 1.00 43.69 133 THR A C 1
ATOM 707 O O . THR A 1 106 ? -11.688 -14.110 25.894 1.00 40.46 133 THR A O 1
ATOM 711 N N . THR A 1 107 ? -12.871 -14.065 27.821 1.00 37.85 134 THR A N 1
ATOM 712 C CA . THR A 1 107 ? -14.160 -13.631 27.191 1.00 37.29 134 THR A CA 1
ATOM 713 C C . THR A 1 107 ? -14.940 -12.536 27.915 1.00 33.72 134 THR A C 1
ATOM 714 O O . THR A 1 107 ? -16.057 -12.185 27.504 1.00 27.65 134 THR A O 1
ATOM 718 N N . ASN A 1 108 ? -14.359 -11.941 28.940 1.00 32.86 135 ASN A N 1
ATOM 719 C CA . ASN A 1 108 ? -15.064 -10.945 29.716 1.00 31.78 135 ASN A CA 1
ATOM 720 C C . ASN A 1 108 ? -15.446 -9.630 28.978 1.00 29.91 135 ASN A C 1
ATOM 721 O O . ASN A 1 108 ? -16.304 -8.891 29.430 1.00 34.42 135 ASN A O 1
ATOM 726 N N . LYS A 1 109 ? -14.841 -9.359 27.827 1.00 26.23 136 LYS A N 1
ATOM 727 C CA . LYS A 1 109 ? -15.227 -8.139 27.099 1.00 23.56 136 LYS A CA 1
ATOM 728 C C . LYS A 1 109 ? -15.915 -8.515 25.751 1.00 24.03 136 LYS A C 1
ATOM 729 O O . LYS A 1 109 ? -16.254 -7.612 24.957 1.00 22.49 136 LYS A O 1
ATOM 735 N N . CYS A 1 110 ? -16.197 -9.806 25.519 1.00 25.42 137 CYS A N 1
ATOM 736 C CA . CYS A 1 110 ? -16.747 -10.178 24.192 1.00 24.91 137 CYS A CA 1
ATOM 737 C C . CYS A 1 110 ? -18.080 -9.511 23.932 1.00 21.53 137 CYS A C 1
ATOM 738 O O . CYS A 1 110 ? -18.277 -9.030 22.812 1.00 19.72 137 CYS A O 1
ATOM 741 N N . LEU A 1 111 ? -19.013 -9.511 24.890 1.00 19.97 138 LEU A N 1
ATOM 742 C CA . LEU A 1 111 ? -20.308 -8.816 24.659 1.00 20.78 138 LEU A CA 1
ATOM 743 C C . LEU A 1 111 ? -20.107 -7.333 24.438 1.00 21.22 138 LEU A C 1
ATOM 744 O O . LEU A 1 111 ? -20.737 -6.786 23.547 1.00 19.94 138 LEU A O 1
ATOM 749 N N . GLU A 1 112 ? -19.229 -6.700 25.236 1.00 20.57 139 GLU A N 1
ATOM 750 C CA . GLU A 1 112 ? -18.999 -5.260 25.008 1.00 24.36 139 GLU A CA 1
ATOM 751 C C . GLU A 1 112 ? -18.501 -5.024 23.599 1.00 20.15 139 GLU A C 1
ATOM 752 O O . GLU A 1 112 ? -18.944 -4.061 22.880 1.00 19.54 139 GLU A O 1
ATOM 758 N N . GLN A 1 113 ? -17.590 -5.879 23.175 1.00 20.86 140 GLN A N 1
ATOM 759 C CA . GLN A 1 113 ? -16.953 -5.754 21.844 1.00 21.27 140 GLN A CA 1
ATOM 760 C C . GLN A 1 113 ? -17.976 -5.923 20.753 1.00 20.41 140 GLN A C 1
ATOM 761 O O . GLN A 1 113 ? -17.980 -5.133 19.775 1.00 19.41 140 GLN A O 1
ATOM 767 N N . VAL A 1 114 ? -18.896 -6.883 20.888 1.00 17.62 141 VAL A N 1
ATOM 768 C CA . VAL A 1 114 ? -19.889 -7.103 19.864 1.00 17.99 141 VAL A CA 1
ATOM 769 C C . VAL A 1 114 ? -20.901 -5.927 19.801 1.00 17.18 141 VAL A C 1
ATOM 770 O O . VAL A 1 114 ? -21.338 -5.508 18.741 1.00 16.82 141 VAL A O 1
ATOM 774 N N . SER A 1 115 ? -21.183 -5.344 20.964 1.00 18.48 142 SER A N 1
ATOM 775 C CA . SER A 1 115 ? -22.054 -4.199 21.027 1.00 19.29 142 SER A CA 1
ATOM 776 C C . SER A 1 115 ? -21.418 -2.998 20.301 1.00 16.61 142 SER A C 1
ATOM 777 O O . SER A 1 115 ? -22.102 -2.273 19.533 1.00 18.63 142 SER A O 1
ATOM 780 N N . GLN A 1 116 ? -20.108 -2.829 20.531 1.00 16.85 143 GLN A N 1
ATOM 781 C CA . GLN A 1 116 ? -19.340 -1.766 19.801 1.00 18.26 143 GLN A CA 1
ATOM 782 C C . GLN A 1 116 ? -19.381 -2.037 18.301 1.00 20.73 143 GLN A C 1
ATOM 783 O O . GLN A 1 116 ? -19.522 -1.090 17.499 1.00 20.09 143 GLN A O 1
ATOM 789 N N . LEU A 1 117 ? -19.204 -3.312 17.892 1.00 18.60 144 LEU A N 1
ATOM 790 C CA . LEU A 1 117 ? -19.288 -3.672 16.453 1.00 18.10 144 LEU A CA 1
ATOM 791 C C . LEU A 1 117 ? -20.625 -3.270 15.893 1.00 17.33 144 LEU A C 1
ATOM 792 O O . LEU A 1 117 ? -20.732 -2.776 14.786 1.00 17.26 144 LEU A O 1
ATOM 797 N N . GLN A 1 118 ? -21.742 -3.520 16.611 1.00 17.43 145 GLN A N 1
ATOM 798 C CA . GLN A 1 118 ? -23.060 -3.160 16.084 1.00 17.53 145 GLN A CA 1
ATOM 799 C C . GLN A 1 118 ? -23.111 -1.629 15.779 1.00 18.79 145 GLN A C 1
ATOM 800 O O . GLN A 1 118 ? -23.671 -1.189 14.808 1.00 19.47 145 GLN A O 1
ATOM 806 N N . GLY A 1 119 ? -22.510 -0.846 16.644 1.00 18.72 146 GLY A N 1
ATOM 807 C CA . GLY A 1 119 ? -22.473 0.628 16.418 1.00 18.60 146 GLY A CA 1
ATOM 808 C C . GLY A 1 119 ? -21.609 1.049 15.272 1.00 17.77 146 GLY A C 1
ATOM 809 O O . GLY A 1 119 ? -21.980 2.004 14.548 1.00 20.83 146 GLY A O 1
ATOM 810 N N . LEU A 1 120 ? -20.482 0.337 15.084 1.00 16.72 147 LEU A N 1
ATOM 811 C CA . LEU A 1 120 ? -19.653 0.641 13.938 1.00 16.88 147 LEU A CA 1
ATOM 812 C C . LEU A 1 120 ? -20.386 0.303 12.615 1.00 17.61 147 LEU A C 1
ATOM 813 O O . LEU A 1 120 ? -20.388 1.049 11.683 1.00 16.29 147 LEU A O 1
ATOM 818 N N . TRP A 1 121 ? -21.104 -0.824 12.572 1.00 17.05 148 TRP A N 1
ATOM 819 C CA . TRP A 1 121 ? -21.891 -1.132 11.436 1.00 16.46 148 TRP A CA 1
ATOM 820 C C . TRP A 1 121 ? -23.038 -0.137 11.175 1.00 17.82 148 TRP A C 1
ATOM 821 O O . TRP A 1 121 ? -23.326 0.130 10.038 1.00 17.89 148 TRP A O 1
ATOM 832 N N . ARG A 1 122 ? -23.701 0.361 12.233 1.00 17.89 149 ARG A N 1
ATOM 833 C CA . ARG A 1 122 ? -24.723 1.388 12.038 1.00 19.87 149 ARG A CA 1
ATOM 834 C C . ARG A 1 122 ? -24.154 2.596 11.312 1.00 20.95 149 ARG A C 1
ATOM 835 O O . ARG A 1 122 ? -24.818 3.077 10.376 1.00 19.40 149 ARG A O 1
ATOM 843 N N . ARG A 1 123 ? -22.910 2.993 11.643 1.00 18.73 150 ARG A N 1
ATOM 844 C CA . ARG A 1 123 ? -22.349 4.174 10.977 1.00 19.33 150 ARG A CA 1
ATOM 845 C C . ARG A 1 123 ? -21.955 3.801 9.559 1.00 17.53 150 ARG A C 1
ATOM 846 O O . ARG A 1 123 ? -22.182 4.574 8.592 1.00 19.20 150 ARG A O 1
ATOM 854 N N . PHE A 1 124 ? -21.426 2.586 9.399 1.00 17.08 151 PHE A N 1
ATOM 855 C CA . PHE A 1 124 ? -21.104 2.157 8.034 1.00 17.84 151 PHE A CA 1
ATOM 856 C C . PHE A 1 124 ? -22.331 2.266 7.117 1.00 17.43 151 PHE A C 1
ATOM 857 O O . PHE A 1 124 ? -22.223 2.603 5.910 1.00 19.15 151 PHE A O 1
ATOM 865 N N . ASN A 1 125 ? -23.470 1.880 7.657 1.00 18.25 152 ASN A N 1
ATOM 866 C CA . ASN A 1 125 ? -24.729 1.720 6.948 1.00 18.50 152 ASN A CA 1
ATOM 867 C C . ASN A 1 125 ? -25.490 3.030 6.790 1.00 21.23 152 ASN A C 1
ATOM 868 O O . ASN A 1 125 ? -26.613 3.065 6.244 1.00 23.68 152 ASN A O 1
ATOM 873 N N . ARG A 1 126 ? -24.964 4.096 7.344 1.00 21.20 153 ARG A N 1
ATOM 874 C CA . ARG A 1 126 ? -25.709 5.367 7.410 1.00 23.83 153 ARG A CA 1
ATOM 875 C C . ARG A 1 126 ? -25.976 5.810 5.959 1.00 24.49 153 ARG A C 1
ATOM 876 O O . ARG A 1 126 ? -25.103 5.699 5.073 1.00 26.14 153 ARG A O 1
ATOM 884 N N . PRO A 1 127 ? -27.205 6.270 5.684 1.00 24.36 154 PRO A N 1
ATOM 885 C CA . PRO A 1 127 ? -27.456 6.860 4.419 1.00 29.72 154 PRO A CA 1
ATOM 886 C C . PRO A 1 127 ? -26.442 7.937 4.118 1.00 30.92 154 PRO A C 1
ATOM 887 O O . PRO A 1 127 ? -25.860 8.568 5.033 1.00 29.39 154 PRO A O 1
ATOM 891 N N . LEU A 1 128 ? -26.159 8.115 2.834 1.00 30.90 155 LEU A N 1
ATOM 892 C CA . LEU A 1 128 ? -25.183 9.147 2.387 1.00 33.54 155 LEU A CA 1
ATOM 893 C C . LEU A 1 128 ? -25.780 10.617 2.451 1.00 34.74 155 LEU A C 1
ATOM 894 O O . LEU A 1 128 ? -25.220 11.468 3.239 1.00 40.69 155 LEU A O 1
ATOM 899 N N . CYS B 2 1 ? -10.201 -23.429 -6.730 1.00 33.39 11 CYS B N 1
ATOM 900 C CA . CYS B 2 1 ? -10.704 -22.257 -5.894 1.00 28.77 11 CYS B CA 1
ATOM 901 C C . CYS B 2 1 ? -10.285 -22.358 -4.400 1.00 25.45 11 CYS B C 1
ATOM 902 O O . CYS B 2 1 ? -10.484 -23.398 -3.790 1.00 30.09 11 CYS B O 1
ATOM 905 N N . HIS B 2 2 ? -9.765 -21.266 -3.818 1.00 22.73 12 HIS B N 1
ATOM 906 C CA . HIS B 2 2 ? -9.300 -21.313 -2.402 1.00 22.96 12 HIS B CA 1
ATOM 907 C C . HIS B 2 2 ? -10.367 -20.701 -1.487 1.00 20.58 12 HIS B C 1
ATOM 908 O O . HIS B 2 2 ? -10.584 -19.473 -1.486 1.00 17.91 12 HIS B O 1
ATOM 915 N N . TRP B 2 3 ? -10.979 -21.569 -0.717 1.00 20.85 13 TRP B N 1
ATOM 916 C CA . TRP B 2 3 ? -11.882 -21.086 0.331 1.00 20.61 13 TRP B CA 1
ATOM 917 C C . TRP B 2 3 ? -11.093 -20.699 1.530 1.00 19.03 13 TRP B C 1
ATOM 918 O O . TRP B 2 3 ? -10.282 -21.455 2.062 1.00 20.67 13 TRP B O 1
ATOM 929 N N . LEU B 2 4 ? -11.348 -19.511 2.057 1.00 17.73 14 LEU B N 1
ATOM 930 C CA . LEU B 2 4 ? -10.709 -19.118 3.259 1.00 19.62 14 LEU B CA 1
ATOM 931 C C . LEU B 2 4 ? -11.158 -19.879 4.490 1.00 19.27 14 LEU B C 1
ATOM 932 O O . LEU B 2 4 ? -12.242 -20.408 4.534 1.00 19.26 14 LEU B O 1
ATOM 937 N N . GLU B 2 5 ? -10.313 -19.894 5.520 1.00 22.37 15 GLU B N 1
ATOM 938 C CA . GLU B 2 5 ? -10.675 -20.534 6.766 1.00 23.60 15 GLU B CA 1
ATOM 939 C C . GLU B 2 5 ? -11.696 -19.665 7.501 1.00 22.03 15 GLU B C 1
ATOM 940 O O . GLU B 2 5 ? -11.668 -18.450 7.343 1.00 20.78 15 GLU B O 1
ATOM 946 N N . ASN B 2 6 ? -12.568 -20.295 8.275 1.00 21.38 16 ASN B N 1
ATOM 947 C CA . ASN B 2 6 ? -13.570 -19.643 9.109 1.00 19.35 16 ASN B CA 1
ATOM 948 C C . ASN B 2 6 ? -14.289 -18.550 8.323 1.00 19.12 16 ASN B C 1
ATOM 949 O O . ASN B 2 6 ? -14.298 -17.367 8.674 1.00 18.25 16 ASN B O 1
ATOM 954 N N . CYS B 2 7 ? -14.899 -18.963 7.243 1.00 16.72 17 CYS B N 1
ATOM 955 C CA . CYS B 2 7 ? -15.418 -18.040 6.256 1.00 17.17 17 CYS B CA 1
ATOM 956 C C . CYS B 2 7 ? -16.656 -18.662 5.620 1.00 17.67 17 CYS B C 1
ATOM 957 O O . CYS B 2 7 ? -16.570 -19.770 5.097 1.00 18.16 17 CYS B O 1
ATOM 960 N N . TRP B 2 8 ? -17.802 -18.005 5.802 1.00 15.91 18 TRP B N 1
ATOM 961 C CA . TRP B 2 8 ? -19.092 -18.599 5.398 1.00 16.58 18 TRP B CA 1
ATOM 962 C C . TRP B 2 8 ? -19.231 -18.700 3.913 1.00 17.26 18 TRP B C 1
ATOM 963 O O . TRP B 2 8 ? -18.829 -17.787 3.188 1.00 16.85 18 TRP B O 1
ATOM 974 N N . ARG B 2 9 ? -19.788 -19.815 3.385 1.00 16.58 19 ARG B N 1
ATOM 975 C CA . ARG B 2 9 ? -19.847 -19.971 1.983 1.00 16.09 19 ARG B CA 1
ATOM 976 C C . ARG B 2 9 ? -21.224 -19.638 1.414 1.00 17.40 19 ARG B C 1
ATOM 977 O O . ARG B 2 9 ? -21.491 -19.867 0.227 1.00 18.88 19 ARG B O 1
ATOM 985 N N . GLY B 2 10 ? -22.074 -19.056 2.243 1.00 15.17 20 GLY B N 1
ATOM 986 C CA . GLY B 2 10 ? -23.469 -18.849 1.850 1.00 15.37 20 GLY B CA 1
ATOM 987 C C . GLY B 2 10 ? -23.840 -17.748 0.953 1.00 15.87 20 GLY B C 1
ATOM 988 O O . GLY B 2 10 ? -25.047 -17.575 0.595 1.00 17.32 20 GLY B O 1
ATOM 989 N N . PHE B 2 11 ? -22.887 -16.904 0.553 1.00 16.12 21 PHE B N 1
ATOM 990 C CA . PHE B 2 11 ? -23.215 -15.910 -0.451 1.00 17.57 21 PHE B CA 1
ATOM 991 C C . PHE B 2 11 ? -23.165 -16.511 -1.852 1.00 20.27 21 PHE B C 1
ATOM 992 O O . PHE B 2 11 ? -23.529 -15.846 -2.804 1.00 20.84 21 PHE B O 1
ATOM 1000 N N . CYS B 2 12 ? -22.720 -17.761 -1.936 1.00 20.16 22 CYS B N 1
ATOM 1001 C CA . CYS B 2 12 ? -22.733 -18.544 -3.136 1.00 27.45 22 CYS B CA 1
ATOM 1002 C C . CYS B 2 12 ? -23.929 -19.575 -2.931 1.00 25.24 22 CYS B C 1
ATOM 1003 O O . CYS B 2 12 ? -24.599 -19.656 -3.973 1.00 37.95 22 CYS B O 1
#

Radius of gyration: 13.85 Å; Cα contacts (8 Å, |Δi|>4): 142; chains: 2; bounding box: 29×31×36 Å

Secondary structure (DSSP, 8-state):
---GGGS-HHHHHHHIIIIIHHHHHHHHTT--GGG--------SHHHHHHHHHHHHHS--SS----TTSHHHHHHHHHHHHHSTTHHHHT----TTHHHHHHHHHHHHHHHT---/--PPSS---TT-

Organism: Homo sapiens (NCBI:txid9606)

Sequence (127 aa):
MYDFTNCDFEKIKAAYLSTISKDLITYMSGTKSTEFNNTVSCSNRPHCLTEIQSLTFNPTAGCASLAKEMFAMKTKAALAIWCPGYSETQINTTNKCLEQVSQLQGLWRRFNRPLCHWLENCWRGFC

InterPro domains:
  IPR029189 Thymic stromal lymphopoietin [PF15216] (29-153)
  IPR029189 Thymic stromal lymphopoietin [PTHR38003] (7-153)
  IPR038329 Thymic stromal lymphopoietin superfamily [G3DSA:1.20.1250.90] (28-159)